Protein AF-A0A1I2IMP8-F1 (afdb_monomer_lite)

Foldseek 3Di:
DADPNDDDDQQCDDAQVSEDPQWTQDPSHTDRPAQCDDAQVSEPPQWTRDPSYTDGHPPDDDPPDPD

pLDDT: mean 84.66, std 11.8, range [52.97, 96.56]

Secondary structure (DSSP, 8-state):
-EETTEE-PPPS-SSGGGSPTT-EEETTEEE--S-S-SSGGGSPTTEEEETTEEEE---SS-TT---

Radius of gyration: 17.55 Å; chains: 1; bounding box: 38×24×44 Å

Sequence (67 aa):
ICKDYVCVTPPECQVDADCDPGEICKDYVCVDPRPTCKYDSDCPDHHVCKYGKCKEICKRFVDSQCE

Structure (mmCIF, N/CA/C/O backbone):
data_AF-A0A1I2IMP8-F1
#
_entry.id   AF-A0A1I2IMP8-F1
#
loop_
_atom_site.group_PDB
_atom_site.id
_atom_site.type_symbol
_atom_site.label_atom_id
_atom_site.label_alt_id
_atom_site.label_comp_id
_atom_site.label_asym_id
_atom_site.label_entity_id
_atom_site.label_seq_id
_atom_site.pdbx_PDB_ins_code
_atom_site.Cartn_x
_atom_site.Cartn_y
_atom_site.Cart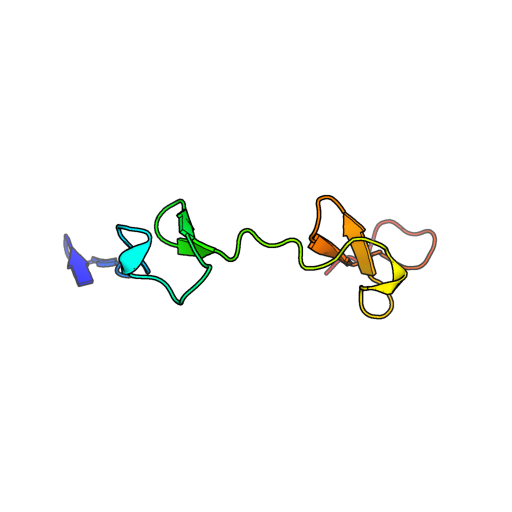n_z
_atom_site.occupancy
_atom_site.B_iso_or_equiv
_atom_site.auth_seq_id
_atom_site.auth_comp_id
_atom_site.auth_asym_id
_atom_site.auth_atom_id
_atom_site.pdbx_PDB_model_num
ATOM 1 N N . ILE A 1 1 ? -11.290 -9.835 18.942 1.00 76.69 1 ILE A N 1
ATOM 2 C CA . ILE A 1 1 ? -12.444 -9.449 19.796 1.00 76.69 1 ILE A CA 1
ATOM 3 C C . ILE A 1 1 ? -13.634 -10.352 19.466 1.00 76.69 1 ILE A C 1
ATOM 5 O O . ILE A 1 1 ? -13.797 -10.711 18.310 1.00 76.69 1 ILE A O 1
ATOM 9 N N . CYS A 1 2 ? -14.420 -10.790 20.454 1.00 78.38 2 CYS A N 1
ATOM 10 C CA . CYS A 1 2 ? -15.620 -11.601 20.207 1.00 78.38 2 CYS A CA 1
ATOM 11 C C . CYS A 1 2 ? -16.838 -10.675 20.142 1.00 78.38 2 CYS A C 1
ATOM 13 O O . CYS A 1 2 ? -17.094 -9.951 21.105 1.00 78.38 2 CYS A O 1
ATOM 15 N N . LYS A 1 3 ? -17.554 -10.671 19.017 1.00 86.94 3 LYS A N 1
ATOM 16 C CA . LYS A 1 3 ? -18.784 -9.896 18.824 1.00 86.94 3 LYS A CA 1
ATOM 17 C C . LYS A 1 3 ? -19.818 -10.807 18.168 1.00 86.94 3 LYS A C 1
ATOM 19 O O . LYS A 1 3 ? -19.510 -11.439 17.164 1.00 86.94 3 LYS A O 1
ATOM 24 N N . ASP A 1 4 ? -21.000 -10.927 18.772 1.00 85.88 4 ASP A N 1
ATOM 25 C CA . ASP A 1 4 ? -22.108 -11.758 18.267 1.00 85.88 4 ASP A CA 1
ATOM 26 C C . ASP A 1 4 ? -21.713 -13.219 17.972 1.00 85.88 4 ASP A C 1
ATOM 28 O O . ASP A 1 4 ? -22.080 -13.789 16.949 1.00 85.88 4 ASP A O 1
ATOM 32 N N . TYR A 1 5 ? -20.945 -13.834 18.879 1.00 87.38 5 TYR A N 1
ATOM 33 C CA . TYR A 1 5 ? -20.424 -15.209 18.765 1.00 87.38 5 TYR A CA 1
ATOM 34 C C . TYR A 1 5 ? -19.430 -15.443 17.614 1.00 87.38 5 TYR A C 1
ATOM 36 O O . TYR A 1 5 ? -19.034 -16.584 17.372 1.00 87.38 5 TYR A O 1
ATOM 44 N N . VAL A 1 6 ? -18.972 -14.378 16.948 1.00 87.06 6 VAL A N 1
ATOM 45 C CA . VAL A 1 6 ? -17.955 -14.433 15.895 1.00 87.06 6 VAL A CA 1
ATOM 46 C C . VAL A 1 6 ? -16.661 -13.776 16.381 1.00 87.06 6 VAL A C 1
ATOM 48 O O . VAL A 1 6 ? -16.661 -12.710 17.007 1.00 87.06 6 VAL A O 1
ATOM 51 N N . CYS A 1 7 ? -15.526 -14.412 16.085 1.00 87.00 7 CYS A N 1
ATOM 52 C CA . CYS A 1 7 ? -14.217 -13.786 16.235 1.00 87.00 7 CYS A CA 1
ATOM 53 C C . CYS A 1 7 ? -14.057 -12.710 15.161 1.00 87.00 7 CYS A C 1
ATOM 55 O O . CYS A 1 7 ? -13.929 -13.030 13.982 1.00 87.00 7 CYS A O 1
ATOM 57 N N . VAL A 1 8 ? -14.035 -11.444 15.572 1.00 83.44 8 VAL A N 1
ATOM 58 C CA . VAL A 1 8 ? -13.672 -10.328 14.699 1.00 83.44 8 VAL A CA 1
ATOM 59 C C . VAL A 1 8 ? -12.257 -9.866 15.043 1.00 83.44 8 VAL A C 1
ATOM 61 O O . VAL A 1 8 ? -11.870 -9.786 16.217 1.00 83.44 8 VAL A O 1
ATOM 64 N N . THR A 1 9 ? -11.438 -9.628 14.027 1.00 83.88 9 THR A N 1
ATOM 65 C CA . THR A 1 9 ? -10.094 -9.078 14.221 1.00 83.88 9 THR A CA 1
ATOM 66 C C . THR A 1 9 ? -10.250 -7.617 14.637 1.00 83.88 9 THR A C 1
ATOM 68 O O . THR A 1 9 ? -11.011 -6.896 13.987 1.00 83.88 9 THR A O 1
ATOM 71 N N . PRO A 1 10 ? -9.637 -7.178 15.752 1.00 83.50 10 PRO A N 1
ATOM 72 C CA . PRO A 1 10 ? -9.635 -5.761 16.077 1.00 83.50 10 PRO A CA 1
ATOM 73 C C . PRO A 1 10 ? -8.939 -4.981 14.949 1.00 83.50 10 PRO A C 1
ATOM 75 O O . PRO A 1 10 ? -8.017 -5.517 14.333 1.00 83.50 10 PRO A O 1
ATOM 78 N N . PRO A 1 11 ? -9.391 -3.750 14.664 1.00 88.44 11 PRO A N 1
ATOM 79 C CA . PRO A 1 11 ? -8.703 -2.876 13.725 1.00 88.44 11 PRO A CA 1
ATOM 80 C C . PRO A 1 11 ? -7.270 -2.620 14.199 1.00 88.44 11 PRO A C 1
ATOM 82 O O . PRO A 1 11 ? -7.013 -2.619 15.404 1.00 88.44 11 PRO A O 1
ATOM 85 N N . GLU A 1 12 ? -6.356 -2.408 13.259 1.00 92.38 12 GLU A N 1
ATOM 86 C CA . GLU A 1 12 ? -4.951 -2.127 13.566 1.00 92.38 12 GLU A CA 1
ATOM 87 C C . GLU A 1 12 ? -4.801 -0.750 14.224 1.00 92.38 12 GLU A C 1
ATOM 89 O O . GLU A 1 12 ? -4.054 -0.600 15.184 1.00 92.38 12 GLU A O 1
ATOM 94 N N . CYS A 1 13 ? -5.592 0.225 13.766 1.00 96.56 13 CYS A N 1
ATOM 95 C CA . CYS A 1 13 ? -5.610 1.592 14.277 1.00 96.56 13 CYS A CA 1
ATOM 96 C C . CYS A 1 13 ? -7.029 2.187 14.277 1.00 96.56 13 CYS A C 1
ATOM 98 O O . CYS A 1 13 ? -7.938 1.716 13.582 1.00 96.56 13 CYS A O 1
ATOM 100 N N . GLN A 1 14 ? -7.240 3.242 15.062 1.00 95.50 14 GLN A N 1
ATOM 101 C CA . GLN A 1 14 ? -8.400 4.141 14.983 1.00 95.50 14 GLN A CA 1
ATOM 102 C C . GLN A 1 14 ? -7.988 5.562 14.589 1.00 95.50 14 GLN A C 1
ATOM 104 O O . GLN A 1 14 ? -8.772 6.275 13.962 1.00 95.50 14 GLN A O 1
ATOM 109 N N . VAL A 1 15 ? -6.777 5.971 14.963 1.00 95.06 15 VAL A N 1
ATOM 110 C CA . VAL A 1 15 ? -6.194 7.283 14.676 1.00 95.06 15 VAL A CA 1
ATOM 111 C C . VAL A 1 15 ? -4.724 7.139 14.280 1.00 95.06 15 VAL A C 1
ATOM 113 O O . VAL A 1 15 ? -4.089 6.142 14.605 1.00 95.06 15 VAL A O 1
ATOM 116 N N . ASP A 1 16 ? -4.156 8.151 13.619 1.00 94.75 16 ASP A N 1
ATOM 117 C CA . ASP A 1 16 ? -2.748 8.137 13.174 1.00 94.75 16 ASP A CA 1
ATOM 118 C C . ASP A 1 16 ? -1.751 7.904 14.322 1.00 94.75 16 ASP A C 1
ATOM 120 O O . ASP A 1 16 ? -0.696 7.317 14.121 1.00 94.75 16 ASP A O 1
ATOM 124 N N . ALA A 1 17 ? -2.096 8.333 15.541 1.00 95.38 17 ALA A N 1
ATOM 125 C CA . ALA A 1 17 ? -1.263 8.151 16.730 1.00 95.38 17 ALA A CA 1
ATOM 126 C C . ALA A 1 17 ? -1.174 6.692 17.217 1.00 95.38 17 ALA A C 1
ATOM 128 O O . ALA A 1 17 ? -0.336 6.404 18.070 1.00 95.38 17 ALA A O 1
ATOM 129 N N . ASP A 1 18 ? -2.030 5.800 16.706 1.00 96.06 18 ASP A N 1
ATOM 130 C CA . ASP A 1 18 ? -1.956 4.362 16.986 1.00 96.06 18 ASP A CA 1
ATOM 131 C C . ASP A 1 18 ? -0.899 3.658 16.111 1.00 96.06 18 ASP A C 1
ATOM 133 O O . ASP A 1 18 ? -0.530 2.524 16.411 1.00 96.06 18 ASP A O 1
ATOM 137 N N . CYS A 1 19 ? -0.422 4.309 15.041 1.00 95.50 19 CYS A N 1
ATOM 138 C CA . CYS A 1 19 ? 0.535 3.756 14.081 1.00 95.50 19 CYS A CA 1
ATOM 139 C C . CYS A 1 19 ? 1.984 4.167 14.380 1.00 95.50 19 CYS A C 1
ATOM 141 O O . CYS A 1 19 ? 2.249 5.078 15.174 1.00 95.50 19 CYS A O 1
ATOM 143 N N . ASP A 1 20 ? 2.940 3.518 13.709 1.00 94.62 20 ASP A N 1
ATOM 144 C CA . ASP A 1 20 ? 4.350 3.864 13.852 1.00 94.62 20 ASP A CA 1
ATOM 145 C C . ASP A 1 20 ? 4.657 5.273 13.295 1.00 94.62 20 ASP A C 1
ATOM 147 O O . ASP A 1 20 ? 3.952 5.793 12.421 1.00 94.62 20 ASP A O 1
ATOM 151 N N . PRO A 1 21 ? 5.732 5.937 13.770 1.00 92.69 21 PRO A N 1
ATOM 152 C CA . PRO A 1 21 ? 6.086 7.276 13.314 1.00 92.69 21 PRO A CA 1
ATOM 153 C C . PRO A 1 21 ? 6.231 7.377 11.788 1.00 92.69 21 PRO A C 1
ATOM 155 O O . PRO A 1 21 ? 7.149 6.816 11.186 1.00 92.69 21 PRO A O 1
ATOM 158 N N . GLY A 1 22 ? 5.366 8.186 11.174 1.00 87.25 22 GLY A N 1
ATOM 159 C CA . GLY A 1 22 ? 5.345 8.424 9.729 1.00 87.25 22 GLY A CA 1
ATOM 160 C C . GLY A 1 22 ? 4.253 7.662 8.981 1.00 87.25 22 GLY A C 1
ATOM 161 O O . GLY A 1 22 ? 4.047 7.952 7.806 1.00 87.25 22 GLY A O 1
ATOM 162 N N . GLU A 1 23 ? 3.539 6.756 9.644 1.00 94.56 23 GLU A N 1
ATOM 163 C CA . GLU A 1 23 ? 2.350 6.096 9.111 1.00 94.56 23 GLU A CA 1
ATOM 164 C C . GLU A 1 23 ? 1.071 6.879 9.436 1.00 94.56 23 GLU A C 1
ATOM 166 O O . GLU A 1 23 ? 1.050 7.754 10.303 1.00 94.56 23 GLU A O 1
ATOM 171 N N . ILE A 1 24 ? -0.001 6.574 8.705 1.00 95.00 24 ILE A N 1
ATOM 172 C CA . ILE A 1 24 ? -1.338 7.130 8.933 1.00 95.00 24 ILE A CA 1
ATOM 173 C C . ILE A 1 24 ? -2.360 6.008 9.070 1.00 95.00 24 ILE A C 1
ATOM 175 O O . ILE A 1 24 ? -2.239 4.963 8.426 1.00 95.00 24 ILE A O 1
ATOM 179 N N . CYS A 1 25 ? -3.402 6.248 9.859 1.00 96.44 25 CYS A N 1
ATOM 180 C CA . CYS A 1 25 ? -4.500 5.314 9.996 1.00 96.44 25 CYS A CA 1
ATOM 181 C C . CYS A 1 25 ? -5.500 5.514 8.860 1.00 96.44 25 CYS A C 1
ATOM 183 O O . CYS A 1 25 ? -6.275 6.476 8.836 1.00 96.44 25 CYS A O 1
ATOM 185 N N . LYS A 1 26 ? -5.503 4.587 7.902 1.00 94.62 26 LYS A N 1
ATOM 186 C CA . LYS A 1 26 ? -6.406 4.620 6.756 1.00 94.62 26 LYS A CA 1
ATOM 187 C C . LYS A 1 26 ? -7.211 3.336 6.681 1.00 94.62 26 LYS A C 1
ATOM 189 O O . LYS A 1 26 ? -6.651 2.251 6.629 1.00 94.62 26 LYS A O 1
ATOM 194 N N . ASP A 1 27 ? -8.535 3.472 6.636 1.00 94.12 27 ASP A N 1
ATOM 195 C CA . ASP A 1 27 ? -9.457 2.332 6.559 1.00 94.12 27 ASP A CA 1
ATOM 196 C C . ASP A 1 27 ? -9.193 1.288 7.666 1.00 94.12 27 ASP A C 1
ATOM 198 O O . ASP A 1 27 ? -9.313 0.086 7.441 1.00 94.12 27 ASP A O 1
ATOM 202 N N . TYR A 1 28 ? -8.844 1.768 8.870 1.00 94.38 28 TYR A N 1
ATOM 203 C CA . TYR A 1 28 ? -8.494 0.964 10.050 1.00 94.38 28 TYR A CA 1
ATOM 204 C C . TYR A 1 28 ? -7.192 0.148 9.948 1.00 94.38 28 TYR A C 1
ATOM 206 O O . TYR A 1 28 ? -6.991 -0.784 10.734 1.00 94.38 28 TYR A O 1
ATOM 214 N N . VAL A 1 29 ? -6.323 0.508 9.001 1.00 94.56 29 VAL A N 1
ATOM 215 C CA . VAL A 1 29 ? -5.015 -0.103 8.734 1.00 94.56 29 VAL A CA 1
ATOM 216 C C . VAL A 1 29 ? -3.939 0.981 8.785 1.00 94.56 29 VAL A C 1
ATOM 218 O O . VAL A 1 29 ? -4.137 2.080 8.255 1.00 94.56 29 VAL A O 1
ATOM 221 N N . CYS A 1 30 ? -2.800 0.683 9.404 1.00 94.88 30 CYS A N 1
ATOM 222 C CA . CYS A 1 30 ? -1.651 1.581 9.378 1.00 94.88 30 CYS A CA 1
ATOM 223 C C . CYS A 1 30 ? -0.986 1.502 8.005 1.00 94.88 30 CYS A C 1
ATOM 225 O O . CYS A 1 30 ? -0.647 0.427 7.510 1.00 94.88 30 CYS A O 1
ATOM 227 N N . VAL A 1 31 ? -0.857 2.645 7.331 1.00 91.56 31 VAL A N 1
ATOM 228 C CA . VAL A 1 31 ? -0.235 2.709 6.007 1.00 91.56 31 VAL A CA 1
ATOM 229 C C . VAL A 1 31 ? 0.860 3.759 5.980 1.00 91.56 31 VAL A C 1
ATOM 231 O O . VAL A 1 31 ? 0.649 4.898 6.390 1.00 91.56 31 VAL A O 1
ATOM 234 N N . ASP A 1 32 ? 2.013 3.400 5.420 1.00 89.94 32 ASP A N 1
ATOM 235 C CA . ASP A 1 32 ? 3.057 4.366 5.087 1.00 89.94 32 ASP A CA 1
ATOM 236 C C . ASP A 1 32 ? 2.633 5.169 3.836 1.00 89.94 32 ASP A C 1
ATOM 238 O O . ASP A 1 32 ? 2.494 4.598 2.744 1.00 89.94 32 ASP A O 1
ATOM 242 N N . PRO A 1 33 ? 2.386 6.489 3.954 1.00 82.75 33 PRO A N 1
ATOM 243 C CA . PRO A 1 33 ? 2.019 7.332 2.824 1.00 82.75 33 PRO A CA 1
ATOM 244 C C . PRO A 1 33 ? 3.219 7.667 1.928 1.00 82.75 33 PRO A C 1
ATOM 246 O O . PRO A 1 33 ? 3.029 8.239 0.849 1.00 82.75 33 PRO A O 1
ATOM 249 N N . ARG A 1 34 ? 4.454 7.365 2.351 1.00 84.12 34 ARG A N 1
ATOM 250 C CA . ARG A 1 34 ? 5.648 7.662 1.563 1.00 84.12 34 ARG A CA 1
ATOM 251 C C . ARG A 1 34 ? 5.700 6.740 0.346 1.00 84.12 34 ARG A C 1
ATOM 253 O O . ARG A 1 34 ? 5.463 5.536 0.457 1.00 84.12 34 ARG A O 1
ATOM 260 N N . PRO A 1 35 ? 6.028 7.283 -0.836 1.00 81.06 35 PRO A N 1
ATOM 261 C CA . PRO A 1 35 ? 6.231 6.448 -2.002 1.00 81.06 35 PRO A CA 1
ATOM 262 C C . PRO A 1 35 ? 7.432 5.527 -1.754 1.00 81.06 35 PRO A C 1
ATOM 264 O O . PRO A 1 35 ? 8.506 5.988 -1.372 1.00 81.06 35 PRO A O 1
ATOM 267 N N . THR A 1 36 ? 7.263 4.230 -2.001 1.00 84.31 36 THR A N 1
ATOM 268 C CA . THR A 1 36 ? 8.342 3.237 -1.891 1.00 84.31 36 THR A CA 1
ATOM 269 C C . THR A 1 36 ? 9.356 3.373 -3.025 1.00 84.31 36 THR A C 1
ATOM 271 O O . THR A 1 36 ? 10.432 2.794 -2.963 1.00 84.31 36 THR A O 1
ATOM 274 N N . CYS A 1 37 ? 8.999 4.097 -4.086 1.00 91.81 37 CYS A N 1
ATOM 275 C CA . CYS A 1 37 ? 9.826 4.329 -5.260 1.00 91.81 37 CYS A CA 1
ATOM 276 C C . CYS A 1 37 ? 9.480 5.674 -5.901 1.00 91.81 37 CYS A C 1
ATOM 278 O O . CYS A 1 37 ? 8.342 6.149 -5.822 1.00 91.81 37 CYS A O 1
ATOM 280 N N . LYS A 1 38 ? 10.446 6.269 -6.595 1.00 90.69 38 LYS A N 1
ATOM 281 C CA . LYS A 1 38 ? 10.247 7.427 -7.471 1.00 90.69 38 LYS A CA 1
ATOM 282 C C . LYS A 1 38 ? 10.486 7.065 -8.937 1.00 90.69 38 LYS A C 1
ATOM 284 O O . LYS A 1 38 ? 9.816 7.610 -9.812 1.00 90.69 38 LYS A O 1
ATOM 289 N N . TYR A 1 39 ? 11.407 6.145 -9.187 1.00 89.50 39 TYR A N 1
ATOM 290 C CA . TYR A 1 39 ? 11.786 5.647 -10.503 1.00 89.50 39 TYR A CA 1
ATOM 291 C C . TYR A 1 39 ? 11.778 4.116 -10.516 1.00 89.50 39 TYR A C 1
ATOM 293 O O . TYR A 1 39 ? 11.893 3.480 -9.471 1.00 89.50 39 TYR A O 1
ATOM 301 N N . ASP A 1 40 ? 11.691 3.511 -11.703 1.00 88.06 40 ASP A N 1
ATOM 302 C CA . ASP A 1 40 ? 11.730 2.047 -11.855 1.00 88.06 40 ASP A CA 1
ATOM 303 C C . ASP A 1 40 ? 13.027 1.438 -11.301 1.00 88.06 40 ASP A C 1
ATOM 305 O O . ASP A 1 40 ? 13.015 0.327 -10.787 1.00 88.06 40 ASP A O 1
ATOM 309 N N . SER A 1 41 ? 14.129 2.195 -11.333 1.00 89.06 41 SER A N 1
ATOM 310 C CA . SER A 1 41 ? 15.420 1.803 -10.756 1.00 89.06 41 SER A CA 1
ATOM 311 C C . SER A 1 41 ? 15.423 1.689 -9.232 1.00 89.06 41 SER A C 1
ATOM 313 O O . SER A 1 41 ? 16.343 1.093 -8.683 1.00 89.06 41 SER A O 1
ATOM 315 N N . ASP A 1 42 ? 14.440 2.284 -8.550 1.00 90.31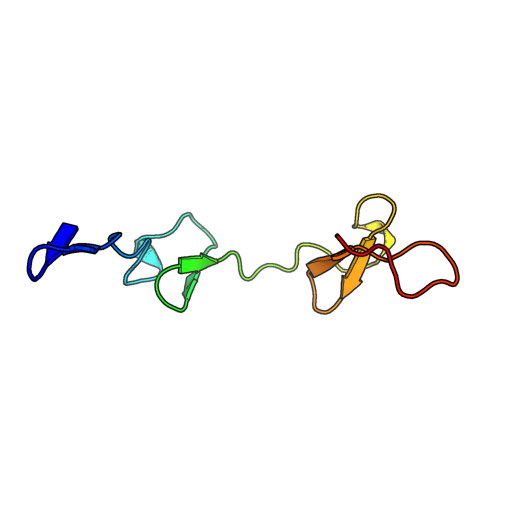 42 ASP A N 1
ATOM 316 C CA . ASP A 1 42 ? 14.309 2.186 -7.092 1.00 90.31 42 ASP A CA 1
ATOM 317 C C . ASP A 1 42 ? 13.646 0.860 -6.681 1.00 90.31 42 ASP A C 1
ATOM 319 O O . ASP A 1 42 ? 13.646 0.498 -5.506 1.00 90.31 42 ASP A O 1
ATOM 323 N N . CYS A 1 43 ? 13.054 0.146 -7.642 1.00 89.81 43 CYS A N 1
ATOM 324 C CA . CYS A 1 43 ? 12.359 -1.106 -7.418 1.00 89.81 43 CYS A CA 1
ATOM 325 C C . CYS A 1 43 ? 13.268 -2.318 -7.677 1.00 89.81 43 CYS A C 1
ATOM 327 O O . CYS A 1 43 ? 14.176 -2.251 -8.509 1.00 89.81 43 CYS A O 1
ATOM 329 N N . PRO A 1 44 ? 13.027 -3.447 -6.985 1.00 87.69 44 PRO A N 1
ATOM 330 C CA . PRO A 1 44 ? 13.748 -4.686 -7.245 1.00 87.69 44 PRO A CA 1
ATOM 331 C C . PRO A 1 44 ? 13.504 -5.182 -8.674 1.00 87.69 44 PRO A C 1
ATOM 333 O O . PRO A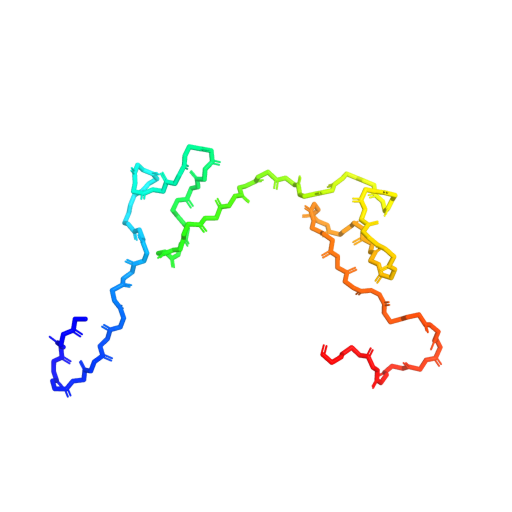 1 44 ? 12.569 -4.759 -9.360 1.00 87.69 44 PRO A O 1
ATOM 336 N N . ASP A 1 45 ? 14.336 -6.122 -9.121 1.00 83.44 45 ASP A N 1
ATOM 337 C CA . ASP A 1 45 ? 14.173 -6.738 -10.433 1.00 83.44 45 ASP A CA 1
ATOM 338 C C . ASP A 1 45 ? 12.733 -7.228 -10.657 1.00 83.44 45 ASP A C 1
ATOM 340 O O . ASP A 1 45 ? 12.079 -7.753 -9.756 1.00 83.44 45 ASP A O 1
ATOM 344 N N . HIS A 1 46 ? 12.252 -7.073 -11.893 1.00 82.81 46 HIS A N 1
ATOM 345 C CA . HIS A 1 46 ? 10.875 -7.403 -12.291 1.00 82.81 46 HIS A CA 1
ATOM 346 C C . HIS A 1 46 ? 9.798 -6.519 -11.652 1.00 82.81 46 HIS A C 1
ATOM 348 O O . HIS A 1 46 ? 8.637 -6.895 -11.679 1.00 82.81 46 HIS A O 1
ATOM 354 N N . HIS A 1 47 ? 10.133 -5.333 -11.144 1.00 89.19 47 HIS A N 1
ATOM 355 C CA . HIS A 1 47 ? 9.149 -4.352 -10.691 1.00 89.19 47 HIS A CA 1
ATOM 356 C C . HIS A 1 47 ? 9.328 -3.008 -11.407 1.00 89.19 47 HIS A C 1
ATOM 358 O O . HIS A 1 47 ? 10.424 -2.658 -11.835 1.00 89.19 47 HIS A O 1
ATOM 364 N N . VAL A 1 48 ? 8.240 -2.250 -11.536 1.00 90.19 48 VAL A N 1
ATOM 365 C CA . VAL A 1 48 ? 8.240 -0.857 -12.011 1.00 90.19 48 VAL A CA 1
ATOM 366 C C . VAL A 1 48 ? 7.592 0.045 -10.980 1.00 90.19 48 VAL A C 1
ATOM 368 O O . VAL A 1 48 ? 6.705 -0.377 -10.230 1.00 90.19 48 VAL A O 1
ATOM 371 N N . CYS A 1 49 ? 7.996 1.308 -10.959 1.00 91.56 49 CYS A N 1
ATOM 372 C CA . CYS A 1 49 ? 7.429 2.280 -10.055 1.00 91.56 49 CYS A CA 1
ATOM 373 C C . CYS A 1 49 ? 6.121 2.840 -10.615 1.00 91.56 49 CYS A C 1
ATOM 375 O O . CYS A 1 49 ? 6.101 3.666 -11.528 1.00 91.56 49 CYS A O 1
ATOM 377 N N . LYS A 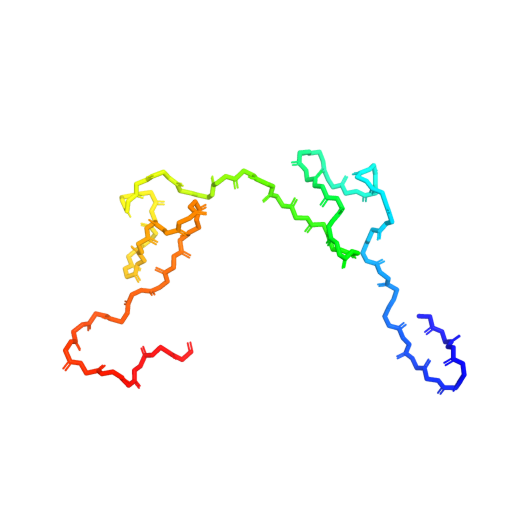1 50 ? 4.991 2.419 -10.038 1.00 89.44 50 LYS A N 1
ATOM 378 C CA . LYS A 1 50 ? 3.663 2.875 -10.455 1.00 89.44 50 LYS A CA 1
ATOM 379 C C . LYS A 1 50 ? 2.886 3.432 -9.270 1.00 89.44 50 LYS A C 1
ATOM 381 O O . LYS A 1 50 ? 2.563 2.712 -8.330 1.00 89.44 50 LYS A O 1
ATOM 386 N N . TYR A 1 51 ? 2.537 4.717 -9.352 1.00 87.25 51 TYR A N 1
ATOM 387 C CA . TYR A 1 51 ? 1.861 5.467 -8.281 1.00 87.25 51 TYR A CA 1
ATOM 388 C C . TYR A 1 51 ? 2.645 5.474 -6.959 1.00 87.25 51 TYR A C 1
ATOM 390 O O . TYR A 1 51 ? 2.058 5.359 -5.887 1.00 87.25 51 TYR A O 1
ATOM 398 N N . GLY A 1 52 ? 3.977 5.560 -7.042 1.00 85.88 52 GLY A N 1
ATOM 399 C CA . GLY A 1 52 ? 4.843 5.541 -5.863 1.00 85.88 52 GLY A CA 1
ATOM 400 C C . GLY A 1 52 ? 4.917 4.182 -5.166 1.00 85.88 52 GLY A C 1
ATOM 401 O O . GLY A 1 52 ? 5.361 4.122 -4.027 1.00 85.88 52 GLY A O 1
ATOM 402 N N . LYS A 1 53 ? 4.473 3.101 -5.819 1.00 87.50 53 LYS A N 1
ATOM 403 C CA . LYS A 1 53 ? 4.630 1.727 -5.338 1.00 87.50 53 LYS A CA 1
ATOM 404 C C . LYS A 1 53 ? 5.319 0.871 -6.388 1.00 87.50 53 LYS A C 1
ATOM 406 O O . LYS A 1 53 ? 4.996 0.969 -7.574 1.00 87.50 53 LYS A O 1
ATOM 411 N N . CYS A 1 54 ? 6.228 0.010 -5.947 1.00 89.12 54 CYS A N 1
ATOM 412 C CA . CYS A 1 54 ? 6.798 -1.012 -6.814 1.00 89.12 54 CYS A CA 1
ATOM 413 C C . CYS A 1 54 ? 5.714 -2.032 -7.147 1.00 89.12 54 CYS A C 1
ATOM 415 O O . CYS A 1 54 ? 5.151 -2.664 -6.256 1.00 89.12 54 CYS A O 1
ATOM 417 N N . LYS A 1 55 ? 5.389 -2.152 -8.430 1.00 87.06 55 LYS A N 1
ATOM 418 C CA . LYS A 1 55 ? 4.456 -3.151 -8.942 1.00 87.06 55 LYS A CA 1
ATOM 419 C C . LYS A 1 55 ? 5.219 -4.140 -9.785 1.00 87.06 55 LYS A C 1
ATOM 421 O O . LYS A 1 55 ? 5.981 -3.728 -10.658 1.00 87.06 55 LYS A O 1
ATOM 426 N N . GLU A 1 56 ? 4.992 -5.414 -9.522 1.00 85.75 56 GLU A N 1
ATOM 427 C CA . GLU A 1 56 ? 5.583 -6.473 -10.316 1.00 85.75 56 GLU A CA 1
ATOM 428 C C . GLU A 1 56 ? 5.143 -6.339 -11.776 1.00 85.75 56 GLU A C 1
ATOM 430 O O . GLU A 1 56 ? 3.980 -6.055 -12.087 1.00 85.75 56 GLU A O 1
ATOM 435 N N . ILE A 1 57 ? 6.107 -6.483 -12.675 1.00 79.94 57 ILE A N 1
ATOM 436 C CA . ILE A 1 57 ? 5.883 -6.574 -14.103 1.00 79.94 57 ILE A CA 1
ATOM 437 C C . ILE A 1 57 ? 6.119 -8.008 -14.547 1.00 79.94 57 ILE A C 1
ATOM 439 O O . ILE A 1 57 ? 7.211 -8.559 -14.427 1.00 79.94 57 ILE A O 1
ATOM 443 N N . CYS A 1 58 ? 5.091 -8.573 -15.165 1.00 70.62 58 CYS A N 1
ATOM 444 C CA . CYS A 1 58 ? 5.184 -9.788 -15.949 1.00 70.62 58 CYS A CA 1
ATOM 445 C C . CYS A 1 58 ? 6.257 -9.583 -17.066 1.00 70.62 58 CYS A C 1
ATOM 447 O O . CYS A 1 58 ? 5.994 -8.947 -18.094 1.00 70.62 58 CYS A O 1
ATOM 449 N N . LYS A 1 59 ? 7.504 -10.064 -16.894 1.00 62.06 59 LYS A N 1
ATOM 450 C CA . LYS A 1 59 ? 8.538 -9.977 -17.950 1.00 62.06 59 LYS A CA 1
ATOM 451 C C . LYS A 1 59 ? 8.226 -10.983 -19.069 1.00 62.06 59 LYS A C 1
ATOM 453 O O . LYS A 1 59 ? 8.543 -12.158 -18.941 1.00 62.06 59 LYS A O 1
ATOM 458 N N . ARG A 1 60 ? 7.752 -10.443 -20.202 1.00 59.09 60 ARG A N 1
ATOM 459 C CA . ARG A 1 60 ? 7.600 -11.020 -21.564 1.00 59.09 60 ARG A CA 1
ATOM 460 C C . ARG A 1 60 ? 6.207 -11.547 -21.936 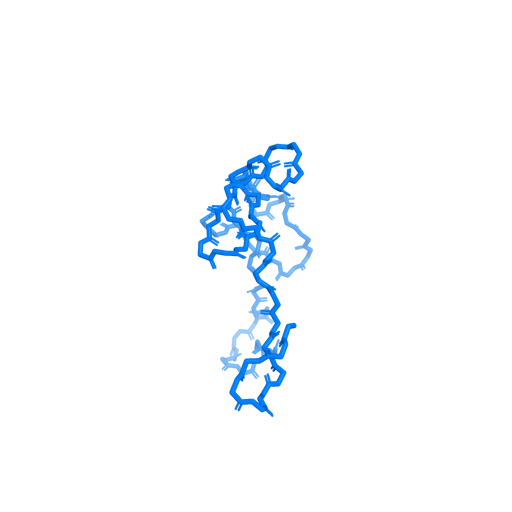1.00 59.09 60 ARG A C 1
ATOM 462 O O . ARG A 1 60 ? 5.827 -12.638 -21.550 1.00 59.09 60 ARG A O 1
ATOM 469 N N . PHE A 1 61 ? 5.561 -10.802 -22.840 1.00 56.31 61 PHE A N 1
ATOM 470 C CA . PHE A 1 61 ? 4.760 -11.249 -23.999 1.00 56.31 61 PHE A CA 1
ATOM 471 C C . PHE A 1 61 ? 3.708 -12.368 -23.844 1.00 56.31 61 PHE A C 1
ATOM 473 O O . PHE A 1 61 ? 3.270 -12.907 -24.856 1.00 56.31 61 PHE A O 1
ATOM 480 N N . VAL A 1 62 ? 3.251 -12.700 -22.640 1.00 56.50 62 VAL A N 1
ATOM 481 C CA . VAL A 1 62 ? 2.067 -13.544 -22.429 1.00 56.50 62 VAL A CA 1
ATOM 482 C C . VAL A 1 62 ? 1.395 -13.137 -21.121 1.00 56.50 62 VAL A C 1
ATOM 484 O O . VAL A 1 62 ? 2.026 -13.163 -20.066 1.00 56.50 62 VAL A O 1
ATOM 487 N N . ASP A 1 63 ? 0.123 -12.746 -21.210 1.00 57.28 63 ASP A N 1
ATOM 488 C CA . ASP A 1 63 ? -0.742 -12.226 -20.136 1.00 57.28 63 ASP A CA 1
ATOM 489 C C . ASP A 1 63 ? -1.104 -13.277 -19.058 1.00 57.28 63 ASP A C 1
ATOM 491 O O . ASP A 1 63 ? -2.258 -13.376 -18.647 1.00 57.28 63 ASP A O 1
ATOM 495 N N . SER A 1 64 ? -0.178 -14.144 -18.630 1.00 58.22 64 SER A N 1
ATOM 496 C CA . SER A 1 64 ? -0.546 -15.334 -17.838 1.00 58.22 64 SER A CA 1
ATOM 497 C C . SER A 1 64 ? 0.286 -15.631 -16.594 1.00 58.22 64 SER A C 1
ATOM 499 O O . SER A 1 64 ? 0.066 -16.681 -16.007 1.00 58.22 64 SER A O 1
ATOM 501 N N . GLN A 1 65 ? 1.200 -14.766 -16.149 1.00 59.66 65 GLN A N 1
ATOM 502 C CA . GLN A 1 65 ? 1.960 -15.033 -14.913 1.00 59.66 65 GLN A CA 1
ATOM 503 C C . GLN A 1 65 ? 2.221 -13.774 -14.094 1.00 59.66 65 GLN A C 1
ATOM 505 O O . GLN A 1 65 ? 3.359 -13.351 -13.913 1.00 59.66 65 GLN A O 1
ATOM 510 N N . CYS A 1 66 ? 1.137 -13.174 -13.626 1.00 57.09 66 CYS A N 1
ATOM 511 C CA . CYS A 1 66 ? 1.177 -12.357 -12.429 1.00 57.09 66 CYS A CA 1
ATOM 512 C C . CYS A 1 66 ? 0.390 -13.204 -11.404 1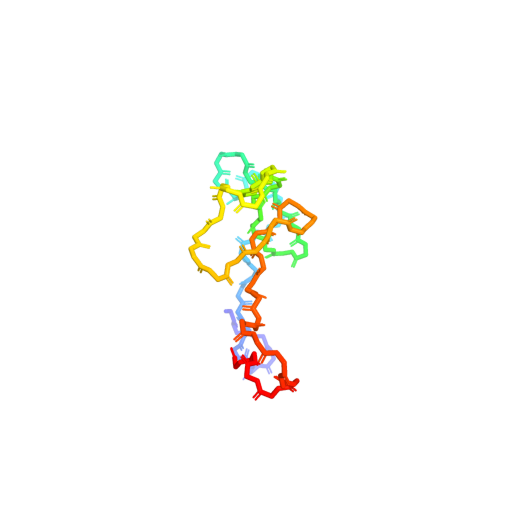.00 57.09 66 CYS A C 1
ATOM 514 O O . CYS A 1 66 ? -0.841 -13.149 -11.395 1.00 57.09 66 CYS A O 1
ATOM 516 N N . GLU A 1 67 ? 1.088 -14.122 -10.717 1.00 52.97 67 GLU A N 1
ATOM 517 C CA . GLU A 1 67 ? 0.541 -14.917 -9.596 1.00 52.97 67 GLU A CA 1
ATOM 518 C C . GLU A 1 67 ? 0.547 -14.096 -8.305 1.00 52.97 67 GLU A C 1
ATOM 520 O O . GLU A 1 67 ? 1.543 -13.378 -8.068 1.00 52.97 67 GLU A O 1
#

Organism: NCBI:txid54

InterPro domains:
  IPR055531 Domain of unknown function DUF7107 [PF23416] (12-54)